Protein AF-A0A9E5KQF9-F1 (afdb_monomer_lite)

Structure (mmCIF, N/CA/C/O backbone):
data_AF-A0A9E5KQF9-F1
#
_entry.id   AF-A0A9E5KQF9-F1
#
loop_
_atom_site.group_PDB
_atom_site.id
_atom_site.type_symbol
_atom_site.label_atom_id
_atom_site.label_alt_id
_atom_site.label_comp_id
_atom_site.label_asym_id
_atom_site.label_entity_id
_atom_site.label_seq_id
_atom_site.pdbx_PDB_ins_code
_atom_site.Cartn_x
_atom_site.Cartn_y
_atom_site.Cartn_z
_atom_site.occupancy
_atom_site.B_iso_or_equiv
_atom_site.auth_seq_id
_atom_site.auth_comp_id
_atom_site.auth_asym_id
_atom_site.auth_atom_id
_atom_site.pdbx_PDB_model_num
ATOM 1 N N . MET A 1 1 ? -27.528 15.733 -18.019 1.00 40.81 1 MET A N 1
ATOM 2 C CA . MET A 1 1 ? -27.532 14.928 -16.784 1.00 40.81 1 MET A CA 1
ATOM 3 C C . MET A 1 1 ? -26.293 14.062 -16.892 1.00 40.81 1 MET A C 1
ATOM 5 O O . MET A 1 1 ? -26.279 13.178 -17.731 1.00 40.81 1 MET A O 1
ATOM 9 N N . ILE A 1 2 ? -25.196 14.463 -16.248 1.00 46.28 2 ILE A N 1
ATOM 10 C CA . ILE A 1 2 ? -23.948 13.691 -16.293 1.00 46.28 2 ILE A CA 1
ATOM 11 C C . ILE A 1 2 ? -24.194 12.509 -15.364 1.00 46.28 2 ILE A C 1
ATOM 13 O O . ILE A 1 2 ? -24.493 12.721 -14.187 1.00 46.28 2 ILE A O 1
ATOM 17 N N . GLU A 1 3 ? -24.190 11.299 -15.917 1.00 47.25 3 GLU A N 1
ATOM 18 C CA . GLU A 1 3 ? -24.194 10.076 -15.124 1.00 47.25 3 GLU A CA 1
ATOM 19 C C . GLU A 1 3 ? -23.010 10.183 -14.164 1.00 47.25 3 GLU A C 1
ATOM 21 O O . GLU A 1 3 ? -21.861 10.289 -14.589 1.00 47.25 3 GLU A O 1
ATOM 26 N N . LYS A 1 4 ? -23.295 10.276 -12.859 1.00 45.81 4 LYS A N 1
ATOM 27 C CA . L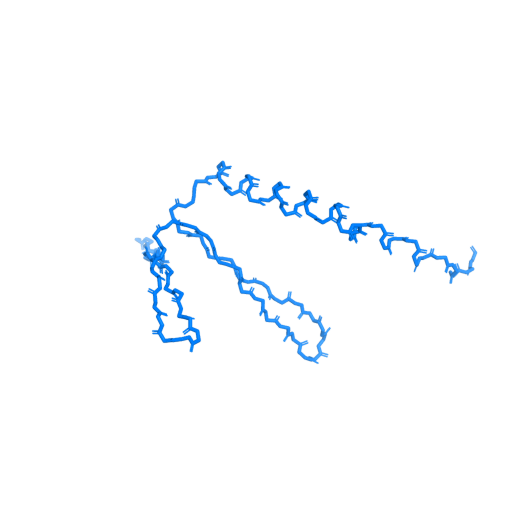YS A 1 4 ? -22.265 10.031 -11.859 1.00 45.81 4 LYS A CA 1
ATOM 28 C C . LYS A 1 4 ? -21.89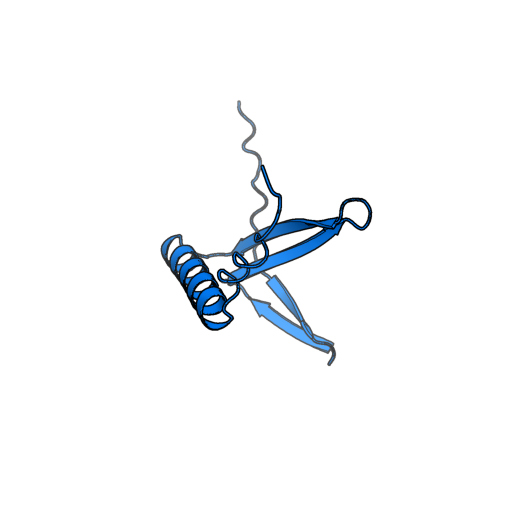4 8.577 -12.061 1.00 45.81 4 LYS A C 1
ATOM 30 O O . LYS A 1 4 ? -22.674 7.706 -11.679 1.00 45.81 4 LYS A O 1
ATOM 35 N N . ASP A 1 5 ? -20.759 8.351 -12.710 1.00 49.00 5 ASP A N 1
ATOM 36 C CA . ASP A 1 5 ? -20.072 7.078 -12.639 1.00 49.00 5 ASP A CA 1
ATOM 37 C C . ASP A 1 5 ? -20.064 6.721 -11.156 1.00 49.00 5 ASP A C 1
ATOM 39 O O . ASP A 1 5 ? -19.593 7.495 -10.316 1.00 49.00 5 ASP A O 1
ATOM 43 N N . ASN A 1 6 ? -20.770 5.651 -10.813 1.00 47.06 6 ASN A N 1
ATOM 44 C CA . ASN A 1 6 ? -20.870 5.188 -9.444 1.00 47.06 6 ASN A CA 1
ATOM 45 C C . ASN A 1 6 ? -19.485 4.594 -9.171 1.00 47.06 6 ASN A C 1
ATOM 47 O O . ASN A 1 6 ? -19.277 3.403 -9.410 1.00 47.06 6 ASN A O 1
ATOM 51 N N . GLU A 1 7 ? -18.517 5.465 -8.849 1.00 57.66 7 GLU A N 1
ATOM 52 C CA . GLU A 1 7 ? -17.121 5.126 -8.591 1.00 57.66 7 GLU A CA 1
ATOM 53 C C . GLU A 1 7 ? -17.139 3.896 -7.698 1.00 57.66 7 GLU A C 1
ATOM 55 O O . GLU A 1 7 ? -17.641 3.948 -6.573 1.00 57.66 7 GLU A O 1
ATOM 60 N N . ARG A 1 8 ? -16.702 2.753 -8.240 1.00 67.25 8 ARG A N 1
ATOM 61 C CA . ARG A 1 8 ? -16.680 1.493 -7.500 1.00 67.25 8 ARG A CA 1
ATOM 62 C C . ARG A 1 8 ? -15.757 1.701 -6.306 1.00 67.25 8 ARG A C 1
ATOM 64 O O . ARG A 1 8 ? -14.539 1.638 -6.448 1.00 67.25 8 ARG A O 1
ATOM 71 N N . SER A 1 9 ? -16.332 1.984 -5.144 1.00 71.88 9 SER A N 1
ATOM 72 C CA . SER A 1 9 ? -15.592 2.137 -3.904 1.00 71.88 9 SER A CA 1
ATOM 73 C C . SER A 1 9 ? -15.268 0.752 -3.364 1.00 71.88 9 SER A C 1
ATOM 75 O O . SER A 1 9 ? -16.126 -0.123 -3.255 1.00 71.88 9 SER A O 1
ATOM 77 N N . ILE A 1 10 ? -13.997 0.526 -3.057 1.00 81.25 10 ILE A N 1
ATOM 78 C CA . ILE A 1 10 ? -13.559 -0.742 -2.486 1.00 81.25 10 ILE A CA 1
ATOM 79 C C . ILE A 1 10 ? -13.898 -0.704 -0.995 1.00 81.25 10 ILE A C 1
ATOM 81 O O . ILE A 1 10 ? -13.428 0.171 -0.275 1.00 81.25 10 ILE A O 1
ATOM 85 N N . GLU A 1 11 ? -14.735 -1.633 -0.536 1.00 85.00 11 GLU A N 1
ATOM 86 C CA . GLU A 1 11 ? -15.218 -1.650 0.852 1.00 85.00 11 GLU A CA 1
ATOM 87 C C . GLU A 1 11 ? -14.214 -2.290 1.819 1.00 85.00 11 GLU A C 1
ATOM 89 O O . GLU A 1 11 ? -14.067 -1.853 2.959 1.00 85.00 11 GLU A O 1
ATOM 94 N N . LYS A 1 12 ? -13.525 -3.346 1.373 1.00 89.75 12 LYS A N 1
ATOM 95 C CA . LYS A 1 12 ? -12.568 -4.110 2.179 1.00 89.75 12 LYS A CA 1
ATOM 96 C C . LYS A 1 12 ? -11.587 -4.898 1.314 1.00 89.75 12 LYS A C 1
ATOM 98 O O . LYS A 1 12 ? -11.912 -5.288 0.195 1.00 89.75 12 LYS A O 1
ATOM 103 N N . ILE A 1 13 ? -10.419 -5.196 1.877 1.00 89.62 13 ILE A N 1
ATOM 104 C CA . ILE A 1 13 ? -9.437 -6.143 1.335 1.00 89.62 13 ILE A CA 1
ATOM 105 C C . ILE A 1 13 ? -9.533 -7.426 2.157 1.00 89.62 13 ILE A C 1
ATOM 107 O O . ILE A 1 13 ? -9.464 -7.383 3.385 1.00 89.62 13 ILE A O 1
ATOM 111 N N . THR A 1 14 ? -9.663 -8.577 1.503 1.00 92.00 14 THR A N 1
ATOM 112 C CA . THR A 1 14 ? -9.585 -9.878 2.176 1.00 92.00 14 THR A CA 1
ATOM 113 C C . THR A 1 14 ? -8.267 -10.550 1.821 1.00 92.00 14 THR A C 1
ATOM 115 O O . THR A 1 14 ? -7.995 -10.833 0.660 1.00 92.00 14 THR A O 1
ATOM 118 N N . LEU A 1 15 ? -7.450 -10.802 2.840 1.00 90.69 15 LEU A N 1
ATOM 119 C CA . LEU A 1 15 ? -6.213 -11.563 2.745 1.00 90.69 15 LEU A CA 1
ATOM 120 C C . LEU A 1 15 ? -6.533 -13.032 3.021 1.00 90.69 15 LEU A C 1
ATOM 122 O O . LEU A 1 15 ? -7.023 -13.356 4.104 1.00 90.69 15 LEU A O 1
ATOM 126 N N . GLN A 1 16 ? -6.260 -13.898 2.050 1.00 94.62 16 GLN A N 1
ATOM 127 C CA . GLN A 1 16 ? -6.328 -15.349 2.196 1.00 94.62 16 GLN A CA 1
ATOM 128 C C . GLN A 1 16 ? -4.915 -15.872 2.456 1.00 94.62 16 GLN A C 1
ATOM 130 O O . GLN A 1 16 ? -4.021 -15.678 1.634 1.00 94.62 16 GLN A O 1
ATOM 135 N N . PHE A 1 17 ? -4.712 -16.532 3.589 1.00 94.12 17 PHE A N 1
ATOM 136 C CA . PHE A 1 17 ? -3.438 -17.151 3.936 1.00 94.12 17 PHE A CA 1
ATOM 137 C C . PHE A 1 17 ? -3.399 -18.609 3.465 1.00 94.12 17 PHE A C 1
ATOM 139 O O . PHE A 1 17 ? -4.437 -19.249 3.264 1.00 94.12 17 PHE A O 1
ATOM 146 N N . SER A 1 18 ? -2.187 -19.137 3.281 1.00 95.75 18 SER A N 1
ATOM 147 C CA . SER A 1 18 ? -1.938 -20.502 2.794 1.00 95.75 18 SER A CA 1
ATOM 148 C C . SER A 1 18 ? -2.391 -21.593 3.765 1.00 95.75 18 SER A C 1
ATOM 150 O O . SER A 1 18 ? -2.659 -22.713 3.342 1.00 95.75 18 SER A O 1
ATOM 152 N N . ASP A 1 19 ? -2.525 -21.263 5.049 1.00 95.25 19 ASP A N 1
ATOM 153 C CA . ASP A 1 19 ? -3.109 -22.132 6.075 1.00 95.25 19 ASP A CA 1
ATOM 154 C C . ASP A 1 19 ? -4.650 -22.182 6.021 1.00 95.25 19 ASP A C 1
ATOM 156 O O . ASP A 1 19 ? -5.286 -22.832 6.849 1.00 95.25 19 ASP A O 1
ATOM 160 N N . GLY A 1 20 ? -5.260 -21.503 5.043 1.00 95.50 20 GLY A N 1
ATOM 161 C CA . GLY A 1 20 ? -6.705 -21.428 4.858 1.00 95.50 20 GLY A CA 1
ATOM 162 C C . GLY A 1 20 ? -7.383 -20.342 5.693 1.00 95.50 20 GLY A C 1
ATOM 163 O O . GLY A 1 20 ? -8.579 -20.107 5.510 1.00 95.50 20 GLY A O 1
ATOM 164 N N . THR A 1 21 ? -6.658 -19.640 6.568 1.00 96.50 21 THR A N 1
ATOM 165 C CA . THR A 1 21 ? -7.228 -18.539 7.349 1.00 96.50 21 THR A CA 1
ATOM 166 C C . THR A 1 21 ? -7.448 -17.297 6.490 1.00 96.50 21 THR A C 1
ATOM 168 O O . THR A 1 21 ? -6.810 -17.090 5.455 1.00 96.50 21 THR A O 1
ATOM 171 N N . THR A 1 22 ? -8.374 -16.443 6.926 1.00 96.81 22 THR A N 1
ATOM 172 C CA . THR A 1 22 ? -8.678 -15.179 6.252 1.00 96.81 22 THR A CA 1
ATOM 173 C C . THR A 1 22 ? -8.608 -14.015 7.218 1.00 96.81 22 THR A C 1
ATOM 175 O O . THR A 1 22 ? -9.116 -14.107 8.337 1.00 96.81 22 THR A O 1
ATOM 178 N N . LYS A 1 23 ? -8.079 -12.881 6.759 1.00 93.88 23 LYS A N 1
ATOM 179 C CA . LYS A 1 23 ? -8.156 -11.603 7.470 1.00 93.88 23 LYS A CA 1
ATOM 180 C C . LYS A 1 23 ? -8.792 -10.553 6.579 1.00 93.88 23 LYS A C 1
ATOM 182 O O . LYS A 1 23 ? -8.380 -10.364 5.441 1.00 93.88 23 LYS A O 1
ATOM 187 N N . THR A 1 24 ? -9.773 -9.843 7.119 1.00 93.81 24 THR A N 1
ATOM 188 C CA . THR A 1 24 ? -10.357 -8.678 6.454 1.00 93.81 24 THR A CA 1
ATOM 189 C C . THR A 1 24 ? -9.679 -7.406 6.949 1.00 93.81 24 THR A C 1
ATOM 191 O O . THR A 1 24 ? -9.412 -7.259 8.142 1.00 93.81 24 THR A O 1
ATOM 194 N N . VAL A 1 25 ? -9.391 -6.502 6.020 1.00 91.38 25 VAL A N 1
ATOM 195 C CA . VAL A 1 25 ? -8.807 -5.186 6.259 1.00 91.38 25 VAL A CA 1
ATOM 196 C C . VAL A 1 25 ? -9.756 -4.137 5.687 1.00 91.38 25 VAL A C 1
ATOM 198 O O . VAL A 1 25 ? -10.023 -4.118 4.489 1.00 91.38 25 VAL A O 1
ATOM 201 N N . GLU A 1 26 ? -10.262 -3.266 6.554 1.00 90.75 26 GLU A N 1
ATOM 202 C CA . GLU A 1 26 ? -11.212 -2.194 6.203 1.00 90.75 26 GLU A CA 1
ATOM 203 C C . GLU A 1 26 ? -10.528 -0.825 6.078 1.00 90.75 26 GLU A C 1
ATOM 205 O O . GLU A 1 26 ? -11.160 0.177 5.754 1.00 90.75 26 GLU A O 1
ATOM 210 N N . LYS A 1 27 ? -9.221 -0.769 6.347 1.00 91.06 27 LYS A N 1
ATOM 211 C CA . LYS A 1 27 ? -8.383 0.410 6.159 1.00 91.06 27 LYS A CA 1
ATOM 212 C C . LYS A 1 27 ? -6.980 -0.006 5.755 1.00 91.06 27 LYS A C 1
ATOM 214 O O . LYS A 1 27 ? -6.323 -0.742 6.488 1.00 91.06 27 LYS A O 1
ATOM 219 N N . GLY A 1 28 ? -6.520 0.479 4.612 1.00 90.12 28 GLY A N 1
ATOM 220 C CA . GLY A 1 28 ? -5.199 0.152 4.093 1.00 90.12 28 GLY A CA 1
ATOM 221 C C . GLY A 1 28 ? -5.117 0.330 2.587 1.00 90.12 28 GLY A C 1
ATOM 222 O O . GLY A 1 28 ? -6.029 0.860 1.955 1.00 90.12 28 GLY A O 1
ATOM 223 N N . PHE A 1 29 ? -4.013 -0.128 2.017 1.00 88.50 29 PHE A N 1
ATOM 224 C CA . PHE A 1 29 ? -3.805 -0.124 0.580 1.00 88.50 29 PHE A CA 1
ATOM 225 C C . PHE A 1 29 ? -3.251 -1.471 0.131 1.00 88.50 29 PHE A C 1
ATOM 227 O O . PHE A 1 29 ? -2.646 -2.199 0.921 1.00 88.50 29 PHE A O 1
ATOM 234 N N . ILE A 1 30 ? -3.460 -1.794 -1.137 1.00 89.25 30 ILE A N 1
ATOM 235 C CA . ILE A 1 30 ? -2.795 -2.905 -1.809 1.00 89.25 30 ILE A CA 1
ATOM 236 C C . ILE A 1 30 ? -2.226 -2.393 -3.125 1.00 89.25 30 ILE A C 1
ATOM 238 O O . ILE A 1 30 ? -2.861 -1.595 -3.814 1.00 89.25 30 ILE A O 1
ATOM 242 N N . CYS A 1 31 ? -1.008 -2.825 -3.431 1.00 89.88 31 CYS A N 1
ATOM 243 C CA . CYS A 1 31 ? -0.358 -2.574 -4.705 1.00 89.88 31 CYS A CA 1
ATOM 244 C C . CYS A 1 31 ? -0.160 -3.922 -5.394 1.00 89.88 31 CYS A C 1
ATOM 246 O O . CYS A 1 31 ? 0.575 -4.772 -4.889 1.00 89.88 31 CYS A O 1
ATOM 248 N N . GLY A 1 32 ? -0.867 -4.133 -6.499 1.00 90.44 32 GLY A N 1
ATOM 249 C CA . GLY A 1 32 ? -0.633 -5.246 -7.405 1.00 90.44 32 GLY A CA 1
ATOM 250 C C . GLY A 1 32 ? 0.475 -4.887 -8.386 1.00 90.44 32 GLY A C 1
ATOM 251 O O . GLY A 1 32 ? 0.587 -3.732 -8.791 1.00 90.44 32 GLY A O 1
ATOM 252 N N . PHE A 1 33 ? 1.278 -5.874 -8.764 1.00 93.62 33 PHE A N 1
ATOM 253 C CA . PHE A 1 33 ? 2.283 -5.743 -9.812 1.00 93.62 33 PHE A CA 1
ATOM 254 C C . PHE A 1 33 ? 2.031 -6.830 -10.847 1.00 93.62 33 PHE A C 1
ATOM 256 O O . PHE A 1 33 ? 1.842 -7.991 -10.486 1.00 93.62 33 PHE A O 1
ATOM 263 N N . THR A 1 34 ? 2.028 -6.444 -12.115 1.00 93.19 34 THR A N 1
ATOM 264 C CA . THR A 1 34 ? 1.972 -7.363 -13.249 1.00 93.19 34 THR A CA 1
ATOM 265 C C . THR A 1 34 ? 3.164 -7.058 -14.137 1.00 93.19 34 THR A C 1
ATOM 267 O O . THR A 1 34 ? 3.328 -5.924 -14.583 1.00 93.19 34 THR A O 1
ATOM 270 N N . GLU A 1 35 ? 4.008 -8.055 -14.372 1.00 94.44 35 GLU A N 1
ATOM 271 C CA . GLU A 1 35 ? 5.123 -7.945 -15.306 1.00 94.44 35 GLU A CA 1
ATOM 272 C C . GLU A 1 35 ? 4.655 -8.363 -16.700 1.00 94.44 35 GLU A C 1
ATOM 274 O O . GLU A 1 35 ? 4.011 -9.4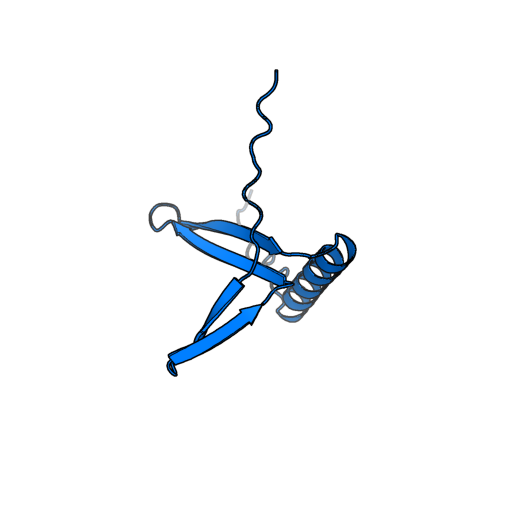00 -16.873 1.00 94.44 35 GLU A O 1
ATOM 279 N N . ASN A 1 36 ? 4.946 -7.535 -17.696 1.00 91.50 36 ASN A N 1
ATOM 280 C CA . ASN A 1 36 ? 4.710 -7.861 -19.088 1.00 91.50 36 ASN A CA 1
ATOM 281 C C . ASN A 1 36 ? 5.909 -8.646 -19.628 1.00 91.50 36 ASN A C 1
ATOM 283 O O . ASN A 1 36 ? 6.988 -8.095 -19.832 1.00 91.50 36 ASN A O 1
ATOM 287 N N . GLU A 1 37 ? 5.703 -9.932 -19.905 1.00 91.88 37 GLU A N 1
ATOM 288 C CA . GLU A 1 37 ? 6.756 -10.835 -20.388 1.00 91.88 37 GLU A CA 1
ATOM 289 C C . GLU A 1 37 ? 7.324 -10.453 -21.772 1.00 91.88 37 GLU A C 1
ATOM 291 O O . GLU A 1 37 ? 8.383 -10.948 -22.153 1.00 91.88 37 GLU A O 1
ATOM 296 N N . ILE A 1 38 ? 6.642 -9.596 -22.546 1.00 89.69 38 ILE A N 1
ATOM 297 C CA . ILE A 1 38 ? 7.052 -9.225 -23.912 1.00 89.69 38 ILE A CA 1
ATOM 298 C C . ILE A 1 38 ? 8.052 -8.067 -23.909 1.00 89.69 38 ILE A C 1
ATOM 300 O O . ILE A 1 38 ? 9.021 -8.092 -24.666 1.00 89.69 38 ILE A O 1
ATOM 304 N N . ASP A 1 39 ? 7.804 -7.037 -23.101 1.00 91.56 39 ASP A N 1
ATOM 305 C CA . ASP A 1 39 ? 8.599 -5.801 -23.089 1.00 91.56 39 ASP A CA 1
ATOM 306 C C . ASP A 1 39 ? 9.304 -5.528 -21.749 1.00 91.56 39 ASP A C 1
ATOM 308 O O . ASP A 1 39 ? 10.048 -4.553 -21.640 1.00 91.56 39 ASP A O 1
ATOM 312 N N . GLY A 1 40 ? 9.112 -6.392 -20.746 1.00 90.31 40 GLY A N 1
ATOM 313 C CA . GLY A 1 40 ? 9.721 -6.274 -19.419 1.00 90.31 40 GLY A CA 1
ATOM 314 C C . GLY A 1 40 ? 9.162 -5.124 -18.580 1.00 90.31 40 GLY A C 1
ATOM 315 O O . GLY A 1 40 ? 9.754 -4.758 -17.564 1.00 90.31 40 GLY A O 1
ATOM 316 N N . THR A 1 41 ? 8.052 -4.505 -18.994 1.00 92.12 41 THR A N 1
ATOM 317 C CA . THR A 1 41 ? 7.437 -3.423 -18.222 1.00 92.12 41 THR A CA 1
ATOM 318 C C . THR A 1 41 ? 6.697 -3.966 -17.004 1.00 92.12 41 THR A C 1
ATOM 320 O O . THR A 1 41 ? 6.055 -5.014 -17.047 1.00 92.12 41 THR A O 1
ATOM 323 N N . ILE A 1 42 ? 6.763 -3.226 -15.897 1.00 93.31 42 ILE A N 1
ATOM 324 C CA . ILE A 1 42 ? 5.995 -3.524 -14.688 1.00 93.31 42 ILE A CA 1
ATOM 325 C C . ILE A 1 42 ? 4.800 -2.575 -14.650 1.00 93.31 42 ILE A C 1
ATOM 327 O O . ILE A 1 42 ? 4.952 -1.371 -14.432 1.00 93.31 42 ILE A O 1
ATOM 331 N N . GLN A 1 43 ? 3.603 -3.121 -14.835 1.00 92.69 43 GLN A N 1
ATOM 332 C CA . GLN A 1 43 ? 2.364 -2.421 -14.531 1.00 92.69 43 GLN A CA 1
ATOM 333 C C . GLN A 1 43 ? 2.082 -2.547 -13.035 1.00 92.69 43 GLN A C 1
ATOM 335 O O . GLN A 1 43 ? 2.204 -3.627 -12.456 1.00 92.69 43 GLN A O 1
ATOM 340 N N . SER A 1 44 ? 1.683 -1.443 -12.406 1.00 89.25 44 SER A N 1
ATOM 341 C CA . SER A 1 44 ? 1.225 -1.455 -11.019 1.00 89.25 44 SER A CA 1
ATOM 342 C C . SER A 1 44 ? -0.186 -0.900 -10.900 1.00 89.25 44 SER A C 1
ATOM 344 O O . SER A 1 44 ? -0.530 0.097 -11.533 1.00 89.25 44 SER A O 1
ATOM 346 N N . ASP A 1 45 ? -0.982 -1.555 -10.062 1.00 89.31 45 ASP A N 1
ATOM 347 C CA . ASP A 1 45 ? -2.349 -1.167 -9.741 1.00 89.31 45 ASP A CA 1
ATOM 348 C C . ASP A 1 45 ? -2.442 -0.918 -8.238 1.00 89.31 45 ASP A C 1
ATOM 350 O O . ASP A 1 45 ? -2.161 -1.804 -7.427 1.00 89.31 45 ASP A O 1
ATOM 354 N N . MET A 1 46 ? -2.827 0.299 -7.855 1.00 86.50 46 MET A N 1
ATOM 355 C CA . MET A 1 46 ? -2.938 0.690 -6.454 1.00 86.50 46 MET A CA 1
ATOM 356 C C . MET A 1 46 ? -4.397 0.894 -6.061 1.00 86.50 46 MET A C 1
ATOM 358 O O . MET A 1 46 ? -5.138 1.658 -6.677 1.00 86.50 46 MET A O 1
ATOM 362 N N . HIS A 1 47 ? -4.788 0.245 -4.972 1.00 87.50 47 HIS A N 1
ATOM 363 C CA . HIS A 1 47 ? -6.117 0.343 -4.394 1.00 87.50 47 HIS A CA 1
ATOM 364 C C . HIS A 1 47 ? -6.015 0.837 -2.956 1.00 87.50 47 HIS A C 1
ATOM 366 O O . HIS A 1 47 ? -5.300 0.252 -2.144 1.00 87.50 47 HIS A O 1
ATOM 372 N N . LEU A 1 48 ? -6.744 1.906 -2.641 1.00 88.19 48 LEU A N 1
ATOM 373 C CA . LEU A 1 48 ? -6.749 2.576 -1.341 1.00 88.19 48 LEU A CA 1
ATOM 374 C C . LEU A 1 48 ? -8.143 2.450 -0.720 1.00 88.19 48 LEU A C 1
ATOM 376 O O . LEU A 1 48 ? -9.136 2.763 -1.371 1.00 88.19 48 LEU A O 1
ATOM 380 N N . ILE A 1 49 ? -8.221 2.025 0.542 1.00 91.38 49 ILE A N 1
ATOM 381 C CA . ILE A 1 49 ? -9.480 1.903 1.289 1.00 91.38 49 ILE A CA 1
ATOM 382 C C . ILE A 1 49 ? -9.371 2.678 2.584 1.00 91.38 49 ILE A C 1
ATOM 384 O O . ILE A 1 49 ? -8.544 2.347 3.436 1.00 91.38 49 ILE A O 1
ATOM 388 N N . ASN A 1 50 ? -10.230 3.684 2.754 1.00 89.81 50 ASN A N 1
ATOM 389 C CA . ASN A 1 50 ? -10.293 4.496 3.971 1.00 89.81 50 ASN A CA 1
ATOM 390 C C . ASN A 1 50 ? -8.919 5.056 4.405 1.00 89.81 50 ASN A C 1
ATOM 392 O O . ASN A 1 50 ? -8.672 5.276 5.593 1.00 89.81 50 ASN A O 1
ATOM 396 N N . VAL A 1 51 ? -8.020 5.275 3.439 1.00 90.00 51 VAL A N 1
ATOM 397 C CA . VAL A 1 51 ? -6.698 5.879 3.635 1.00 90.00 51 VAL A CA 1
ATOM 398 C C . VAL A 1 51 ? -6.827 7.375 3.407 1.00 90.00 51 VAL A C 1
ATOM 400 O O . VAL A 1 51 ? -7.243 7.820 2.339 1.00 90.00 51 VAL A O 1
ATOM 403 N N . SER A 1 52 ? -6.477 8.163 4.418 1.00 91.19 52 SER A N 1
ATOM 404 C CA . SER A 1 52 ? -6.406 9.617 4.271 1.00 91.19 52 SER A CA 1
ATOM 405 C C . SER A 1 52 ? -5.164 10.038 3.480 1.00 91.19 52 SER A C 1
ATOM 407 O O . SER A 1 52 ? -4.164 9.322 3.445 1.00 91.19 52 SER A O 1
ATOM 409 N N . GLY A 1 53 ? -5.173 11.246 2.906 1.00 90.06 53 GLY A N 1
ATOM 410 C CA . GLY A 1 53 ? -4.010 11.772 2.176 1.00 90.06 53 GLY A CA 1
ATOM 411 C C . GLY A 1 53 ? -2.722 11.803 3.012 1.00 90.06 53 GLY A C 1
ATOM 412 O O . GLY A 1 53 ? -1.657 11.469 2.508 1.00 90.06 53 GLY A O 1
ATOM 413 N N . LYS A 1 54 ? -2.823 12.101 4.315 1.00 93.75 54 LYS A N 1
ATOM 414 C CA . LYS A 1 54 ? -1.676 12.101 5.241 1.00 93.75 54 LYS A CA 1
ATOM 415 C C . LYS A 1 54 ? -1.108 10.699 5.486 1.00 93.75 54 LYS A C 1
ATOM 417 O O . LYS A 1 54 ? 0.094 10.523 5.673 1.00 93.75 54 LYS A O 1
ATOM 422 N N . GLU A 1 55 ? -1.971 9.691 5.513 1.00 93.88 5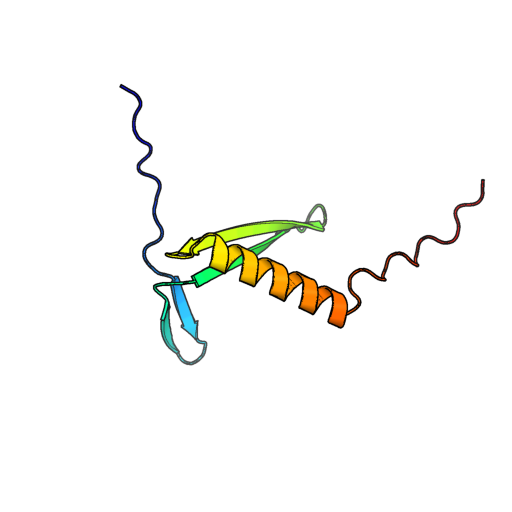5 GLU A N 1
ATOM 423 C CA . GLU A 1 55 ? -1.535 8.301 5.654 1.00 93.88 55 GLU A CA 1
ATOM 424 C C . GLU A 1 55 ? -0.872 7.805 4.374 1.00 93.88 55 GLU A C 1
ATOM 426 O O . GLU A 1 55 ? 0.157 7.143 4.456 1.00 93.88 55 GLU A O 1
ATOM 431 N N . LEU A 1 56 ? -1.396 8.190 3.207 1.00 92.38 56 LEU A N 1
ATOM 432 C CA . LEU A 1 56 ? -0.746 7.917 1.927 1.00 92.38 56 LEU A CA 1
ATOM 433 C C . LEU A 1 56 ? 0.640 8.573 1.846 1.00 92.38 56 LEU A C 1
ATOM 435 O O . LEU A 1 56 ? 1.601 7.912 1.471 1.00 92.38 56 LEU A O 1
ATOM 439 N N . GLU A 1 57 ? 0.767 9.836 2.255 1.00 94.44 57 GLU A N 1
ATOM 440 C CA . GLU A 1 57 ? 2.062 10.525 2.339 1.00 94.44 57 GLU A CA 1
ATOM 441 C C . GLU A 1 57 ? 3.046 9.753 3.228 1.00 94.44 57 GLU A C 1
ATOM 443 O O . GLU A 1 57 ? 4.181 9.496 2.832 1.00 94.44 57 GLU A O 1
ATOM 448 N N . THR A 1 58 ? 2.587 9.300 4.397 1.00 95.00 58 THR A N 1
ATOM 449 C CA . THR A 1 58 ? 3.408 8.497 5.314 1.00 95.00 58 THR A CA 1
ATOM 450 C C . THR A 1 58 ? 3.859 7.186 4.663 1.00 95.00 58 THR A C 1
ATOM 452 O O . THR A 1 58 ? 5.020 6.807 4.794 1.00 95.00 58 THR A O 1
ATOM 455 N N . VAL A 1 59 ? 2.972 6.503 3.930 1.00 91.69 59 VAL A N 1
ATOM 456 C CA . VAL A 1 59 ? 3.308 5.280 3.181 1.00 91.69 59 VAL A CA 1
ATOM 457 C C . VAL A 1 59 ? 4.392 5.554 2.139 1.00 91.69 59 VAL A C 1
ATOM 459 O O . VAL A 1 59 ? 5.367 4.809 2.075 1.00 91.69 59 VAL A O 1
ATOM 462 N N . VAL A 1 60 ? 4.259 6.624 1.353 1.00 92.50 60 VAL A N 1
ATOM 463 C CA . VAL A 1 60 ? 5.250 6.988 0.327 1.00 92.50 60 VAL A CA 1
ATOM 464 C C . VAL A 1 60 ? 6.612 7.272 0.960 1.00 92.50 60 VAL A C 1
ATOM 466 O O . VAL A 1 60 ? 7.621 6.743 0.496 1.00 92.50 60 VAL A O 1
ATOM 469 N N . LEU A 1 61 ? 6.649 8.045 2.047 1.00 95.00 61 LEU A N 1
ATOM 470 C CA . LEU A 1 61 ? 7.893 8.359 2.755 1.00 95.00 61 LEU A CA 1
ATOM 471 C C . LEU A 1 61 ? 8.578 7.101 3.305 1.00 95.00 61 LEU A C 1
ATOM 473 O O . LEU A 1 61 ? 9.788 6.961 3.155 1.00 95.00 61 LEU A O 1
ATOM 477 N N . LEU A 1 62 ? 7.814 6.158 3.868 1.00 93.62 62 LEU A N 1
ATOM 478 C CA . LEU A 1 62 ? 8.353 4.880 4.347 1.00 93.62 62 LEU A CA 1
ATOM 479 C C . LEU A 1 62 ? 8.980 4.050 3.218 1.00 93.62 62 LEU A C 1
ATOM 481 O O . LEU A 1 62 ? 10.020 3.425 3.422 1.00 93.62 62 LEU A O 1
ATOM 485 N N . VAL A 1 63 ? 8.365 4.036 2.030 1.00 93.06 63 VAL A N 1
ATOM 486 C CA . VAL A 1 63 ? 8.898 3.316 0.862 1.00 93.06 63 VAL A CA 1
ATOM 487 C C . VAL A 1 63 ? 10.183 3.969 0.351 1.00 93.06 63 VAL A C 1
ATOM 489 O O . VAL A 1 63 ? 11.137 3.258 0.042 1.00 93.06 63 VAL A O 1
ATOM 492 N N . LEU A 1 64 ? 10.243 5.303 0.308 1.00 93.44 64 LEU A N 1
ATOM 493 C CA . LEU A 1 64 ? 11.458 6.033 -0.069 1.00 93.44 64 LEU A CA 1
ATOM 494 C C . LEU A 1 64 ? 12.599 5.790 0.926 1.00 93.44 64 LEU A C 1
ATOM 496 O O . LEU A 1 64 ? 13.711 5.478 0.508 1.00 93.44 64 LEU A O 1
ATOM 500 N N . GLU A 1 65 ? 12.313 5.855 2.228 1.00 95.06 65 GLU A N 1
ATOM 501 C CA . GLU A 1 65 ? 13.295 5.575 3.280 1.00 95.06 65 GLU A CA 1
ATOM 502 C C . GLU A 1 65 ? 13.811 4.128 3.194 1.00 95.06 65 GLU A C 1
ATOM 504 O O . GLU A 1 65 ? 15.003 3.866 3.365 1.00 95.06 65 GLU A O 1
ATOM 509 N N . LEU A 1 66 ? 12.930 3.165 2.900 1.00 93.62 66 LEU A N 1
ATOM 510 C CA . LEU A 1 66 ? 13.333 1.780 2.667 1.00 93.62 66 LEU A CA 1
ATOM 511 C C . LEU A 1 66 ? 14.235 1.655 1.433 1.00 93.62 66 LEU A C 1
ATOM 513 O O . LEU A 1 66 ? 15.252 0.967 1.491 1.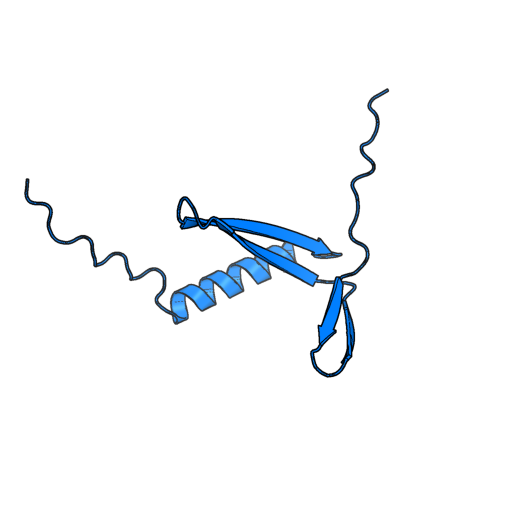00 93.62 66 LEU A O 1
ATOM 517 N N . ALA A 1 67 ? 13.881 2.310 0.329 1.00 94.00 67 ALA A N 1
ATOM 518 C CA . ALA A 1 67 ? 14.661 2.268 -0.901 1.00 94.00 67 ALA A CA 1
ATOM 519 C C . ALA A 1 67 ? 16.061 2.883 -0.725 1.00 94.00 67 ALA A C 1
ATOM 521 O O . ALA A 1 67 ? 17.036 2.329 -1.235 1.00 94.00 67 ALA A O 1
ATOM 522 N N . GLU A 1 68 ? 16.183 3.958 0.058 1.00 92.62 68 GLU A N 1
ATOM 523 C CA . GLU A 1 68 ? 17.473 4.529 0.459 1.00 92.62 68 GLU A CA 1
ATOM 524 C C . GLU A 1 68 ? 18.292 3.539 1.300 1.00 92.62 68 GLU A C 1
ATOM 526 O O . GLU A 1 68 ? 19.451 3.274 0.983 1.00 92.62 68 GLU A O 1
ATOM 531 N N . LYS A 1 69 ? 17.684 2.905 2.314 1.00 93.38 69 LYS A N 1
ATOM 532 C CA . LYS A 1 69 ? 18.353 1.884 3.148 1.00 93.38 69 LYS A CA 1
ATOM 533 C C . LYS A 1 69 ? 18.840 0.677 2.351 1.00 93.38 69 LYS A C 1
ATOM 535 O O . LYS A 1 69 ? 19.849 0.073 2.704 1.00 93.38 69 LYS A O 1
ATOM 540 N N . LEU A 1 70 ? 18.112 0.314 1.301 1.00 93.44 70 LEU A N 1
ATOM 541 C CA . LEU A 1 70 ? 18.468 -0.767 0.386 1.00 93.44 70 LEU A CA 1
ATOM 542 C C . LEU A 1 70 ? 19.424 -0.315 -0.728 1.00 93.44 70 LEU A C 1
ATOM 544 O O . LEU A 1 70 ? 19.780 -1.125 -1.580 1.00 93.44 70 LEU A O 1
ATOM 548 N N . ASN A 1 71 ? 19.852 0.952 -0.720 1.00 90.81 71 ASN A N 1
ATOM 549 C CA . ASN A 1 71 ? 20.754 1.538 -1.707 1.00 90.81 71 ASN A CA 1
ATOM 550 C C . ASN A 1 71 ? 20.226 1.430 -3.154 1.00 90.81 71 ASN A C 1
ATOM 552 O O . ASN A 1 71 ? 21.008 1.396 -4.103 1.00 90.81 71 ASN A O 1
ATOM 556 N N . LEU A 1 72 ? 18.898 1.382 -3.338 1.00 88.81 72 LEU A N 1
ATOM 557 C CA . LEU A 1 72 ? 18.277 1.147 -4.650 1.00 88.81 72 LEU A CA 1
ATOM 558 C C . LEU A 1 72 ? 18.532 2.299 -5.631 1.00 88.81 72 LEU A C 1
ATOM 560 O O . LEU A 1 72 ? 18.606 2.073 -6.835 1.00 88.81 72 LEU A O 1
ATOM 564 N N . PHE A 1 73 ? 18.712 3.519 -5.122 1.00 81.62 73 PHE A N 1
ATOM 565 C CA . PHE A 1 73 ? 18.966 4.720 -5.926 1.00 81.62 73 PHE A CA 1
ATOM 566 C C . PHE A 1 73 ? 20.443 4.933 -6.298 1.00 81.62 73 PHE A C 1
ATOM 568 O O . PHE A 1 73 ? 20.745 5.814 -7.095 1.00 81.62 73 PHE A O 1
ATOM 575 N N . ASN A 1 74 ? 21.360 4.127 -5.753 1.00 69.62 74 ASN A N 1
ATOM 576 C CA . ASN A 1 74 ? 22.806 4.233 -5.995 1.00 69.62 74 ASN A CA 1
ATOM 577 C C . ASN A 1 74 ? 23.302 3.308 -7.119 1.00 69.62 74 ASN A C 1
ATOM 579 O O . ASN A 1 74 ? 24.497 3.204 -7.362 1.00 69.62 74 ASN A O 1
ATOM 583 N N . THR A 1 75 ? 22.392 2.664 -7.850 1.00 57.50 75 THR A N 1
ATOM 584 C CA . THR A 1 75 ? 22.699 1.907 -9.079 1.00 57.50 75 THR A CA 1
ATOM 585 C C . THR A 1 75 ? 22.964 2.813 -10.293 1.00 57.50 75 THR A C 1
ATOM 587 O O . THR A 1 75 ? 23.114 2.337 -11.413 1.00 57.50 75 THR A O 1
ATOM 590 N N . ALA A 1 76 ? 23.071 4.130 -10.083 1.00 53.44 76 ALA A N 1
ATOM 591 C CA . ALA A 1 76 ? 23.449 5.100 -11.107 1.00 53.44 76 ALA A CA 1
ATOM 592 C C . ALA A 1 76 ? 24.958 5.112 -11.445 1.00 53.44 76 ALA A C 1
ATOM 594 O O . ALA A 1 76 ? 25.361 5.904 -12.293 1.00 53.44 76 ALA A O 1
ATOM 595 N N . GLU A 1 77 ? 25.777 4.246 -10.833 1.00 51.84 77 GLU A N 1
ATOM 596 C CA . GLU A 1 77 ? 27.212 4.105 -11.151 1.00 51.84 77 GLU A CA 1
ATOM 597 C C . GLU A 1 77 ? 27.540 3.023 -12.204 1.00 51.84 77 GLU A C 1
ATOM 599 O O . GLU A 1 77 ? 28.704 2.850 -12.535 1.00 51.84 77 GLU A O 1
ATOM 604 N N . ASP A 1 78 ? 26.546 2.385 -12.840 1.00 50.06 78 ASP A N 1
ATOM 605 C CA . ASP A 1 78 ? 26.752 1.586 -14.070 1.00 50.06 78 ASP A CA 1
ATOM 606 C C . ASP A 1 78 ? 26.429 2.397 -15.348 1.00 50.06 78 ASP A C 1
ATOM 608 O O . ASP A 1 78 ? 25.836 1.911 -16.313 1.00 50.06 78 ASP A O 1
ATOM 612 N N . LYS A 1 79 ? 26.819 3.678 -15.355 1.00 49.81 79 LYS A N 1
ATOM 613 C CA . LYS A 1 79 ? 26.978 4.492 -16.572 1.00 49.81 79 LYS A CA 1
ATOM 614 C C . LYS A 1 79 ? 28.380 5.098 -16.629 1.00 49.81 79 LYS A C 1
ATOM 616 O O . LYS A 1 79 ? 28.523 6.305 -16.787 1.00 49.81 79 LYS A O 1
ATOM 621 N N . ASP A 1 80 ? 29.401 4.257 -16.526 1.00 54.28 80 ASP A N 1
ATOM 622 C CA . ASP A 1 80 ? 30.709 4.575 -17.098 1.00 54.28 80 ASP A CA 1
ATOM 623 C C . ASP A 1 80 ? 30.851 3.866 -18.456 1.00 54.28 80 ASP A C 1
ATOM 625 O O . ASP A 1 80 ? 30.534 2.685 -18.587 1.00 54.28 80 ASP A O 1
ATOM 629 N N . ASN A 1 81 ? 31.378 4.604 -19.441 1.00 49.28 81 ASN A N 1
ATOM 630 C CA . ASN A 1 81 ? 31.778 4.203 -20.801 1.00 49.28 81 ASN A CA 1
ATOM 631 C C . ASN A 1 81 ? 30.699 4.072 -21.896 1.00 49.28 81 ASN A C 1
ATOM 633 O O . ASN A 1 81 ? 30.425 2.982 -22.387 1.00 49.28 81 ASN A O 1
ATOM 637 N N . GLU A 1 82 ? 30.275 5.207 -22.453 1.00 45.53 82 GLU A N 1
ATOM 638 C CA . GLU A 1 82 ? 30.371 5.373 -23.912 1.00 45.53 82 GLU A CA 1
ATOM 639 C C . GLU A 1 82 ? 31.222 6.618 -24.187 1.00 45.53 82 GLU A C 1
ATOM 641 O O . GLU A 1 82 ? 30.830 7.748 -23.902 1.00 45.53 82 GLU A O 1
ATOM 646 N N . GLU A 1 83 ? 32.442 6.369 -24.664 1.00 51.34 83 GLU A N 1
ATOM 647 C CA . GLU A 1 83 ? 33.357 7.359 -25.226 1.00 51.34 83 GLU A CA 1
ATOM 648 C C . GLU A 1 83 ? 32.638 8.232 -26.268 1.00 51.34 83 GLU A C 1
ATOM 650 O O . GLU A 1 83 ? 32.033 7.701 -27.202 1.00 51.34 83 GLU A O 1
ATOM 655 N N . SER A 1 84 ? 32.760 9.559 -26.161 1.00 39.91 84 SER A N 1
ATOM 656 C CA . SER A 1 84 ? 32.709 10.511 -27.287 1.00 39.91 84 SER A CA 1
ATOM 657 C C . SER A 1 84 ? 33.301 11.858 -26.891 1.00 39.91 84 SER A C 1
ATOM 659 O O . SER A 1 84 ? 32.837 12.435 -25.883 1.00 39.91 84 SER A O 1
#

Radius of gyration: 19.26 Å; chains: 1; bounding box: 61×37×35 Å

Secondary structure (DSSP, 8-state):
------------EEEEPTTS-EEEESSEEEEEEEE-TTT--EEEEEEEES--HHHHHHHHHHHHHHHHHTTGGGGGG-------

Foldseek 3Di:
DPPPPPPPADQWDWDQDPVRDIDIGRFDKDKDWDADPPPRDIDIDIHGHPQDPVNVVVVVVVVVVVCVVVVVVVPVVVPDDDDD

Sequence (84 aa):
MIEKDNERSIEKITLQFSDGTTKTVEKGFICGFTENEIDGTIQSDMHLINVSGKELETVVLLVLELAEKLNLFNTAEDKDNEES

pLDDT: mean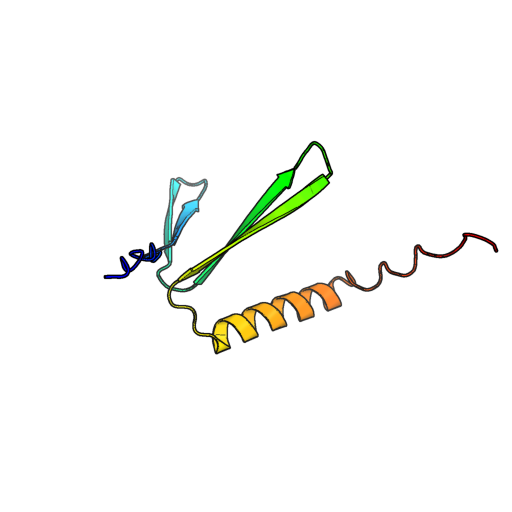 82.28, std 17.48, range [39.91, 96.81]